Protein AF-0000000077033387 (afdb_homodimer)

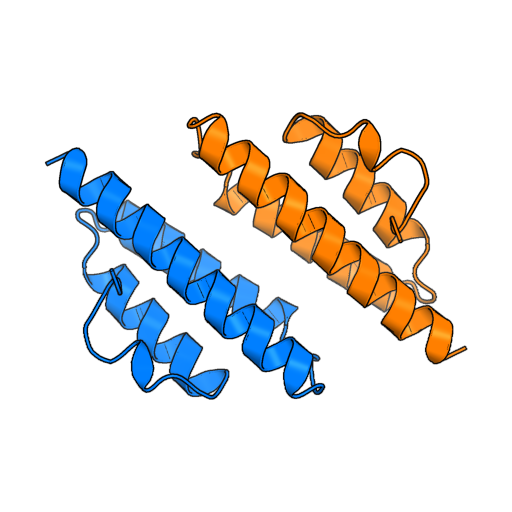Sequence (156 aa):
MAPLPGAELVRTPLQLYRYLLRCCQQLPTRGVQEHYKHAVRQSFRVHSDEDNPERIQQIIKRAIEDADWIMNKYKKQNMAPLPGAELVRTPLQLYRYLLRCCQQLPTRGVQEHYKHAVRQSFRVHSDEDNPERIQQIIKRAIEDADWIMNKYKKQN

Radius of gyration: 15.74 Å; Cα contacts (8 Å, |Δi|>4): 127; chains: 2; bounding box: 33×46×36 Å

Solvent-accessible surface area (backbone atoms only — not comparable to full-atom values): 9030 Å² total; per-residue (Å²): 123,71,69,49,90,63,57,88,68,50,82,43,72,68,49,41,52,52,51,51,49,56,54,29,68,69,45,93,44,70,67,56,21,51,52,49,43,49,48,51,53,52,50,51,60,70,50,63,80,69,78,52,67,69,59,51,49,52,50,52,53,52,51,49,52,52,45,22,52,52,53,50,58,57,53,68,73,99,123,70,68,49,92,62,56,89,70,50,82,44,72,69,49,42,51,52,52,51,50,55,54,28,69,68,46,91,43,71,67,56,21,51,52,48,45,50,46,51,54,53,50,51,61,70,50,64,80,68,78,52,67,68,58,50,49,51,50,51,53,52,52,49,52,51,46,20,51,52,53,49,56,56,54,67,73,99

pLDDT: mean 93.22, std 7.83, range [52.69, 98.5]

InterPro domains:
  IPR008011 Complex 1 LYR protein domain [PF05347] (12-68)
  IPR045291 LYRM9, LYR domain [cd20269] (13-73)
  IPR052151 Complex I LYR motif-containing protein [PTHR47061] (1-78)

Secondary structure (DSSP, 8-state):
--SSTTGGG--SHHHHHHHHHHHHHTSSSHHHHHHHHHHHHHHHHHTTT---HHHHHHHHHHHHHHHHHHHHHHHHT-/--SSTTGGG--SHHHHHHHHHHHHHTSSSHHHHHHHHHHHHHHHHHTTT---HHHHHHHHHHHHHHHHHHHHHHHHT-

Foldseek 3Di:
DFLDPCLVVDQALVSLLVVQLVLLVPADDPVSSVVSNVVSVVVCVVCVPPDDSVVRRVVSVVSRVVSNVVSVVRVVVD/DFLDPCLVVDQALVSLLVVQLVLLVPADDPVSSVVSNVVSVVVCVVCVPPDDSVVRRVVSVVSRVVSNVVSVVRVVVD

Nearest PDB structures (foldseek):
  6uxe-assembly1_B  TM=8.328E-01  e=8.476E-02  Homo sapiens
  6odd-assembly1_B  TM=8.118E-01  e=1.074E-01  Homo sapiens
  8pk8-assembly1_B  TM=8.258E-01  e=1.362E-01  Homo sapiens
  5usr-assembly1_B  TM=8.204E-01  e=2.321E-01  Homo sapiens
  6nzu-assembly1_B  TM=8.246E-01  e=2.062E-01  Homo sapiens

Structure (mmCIF, N/CA/C/O backbone):
data_AF-0000000077033387-model_v1
#
loop_
_entity.id
_entity.type
_entity.pdbx_description
1 polymer 'LYR motif-containing protein 9'
#
loop_
_atom_site.group_PDB
_atom_site.id
_atom_site.type_symbol
_atom_site.label_atom_id
_atom_site.label_alt_id
_atom_site.label_comp_id
_atom_site.label_asym_id
_atom_site.label_entity_id
_atom_site.label_seq_id
_atom_site.pdbx_PDB_ins_code
_atom_site.Cartn_x
_atom_site.Cartn_y
_atom_site.Cartn_z
_atom_site.occupancy
_atom_site.B_iso_or_equiv
_atom_site.auth_seq_id
_atom_site.auth_comp_id
_atom_site.auth_asym_id
_atom_site.auth_atom_id
_atom_site.pdbx_PDB_model_num
ATOM 1 N N . MET A 1 1 ? -1.4 7 17.234 1 65.69 1 MET A N 1
ATOM 2 C CA . MET A 1 1 ? -2.656 7.746 17.266 1 65.69 1 MET A CA 1
ATOM 3 C C . MET A 1 1 ? -3.277 7.824 15.875 1 65.69 1 MET A C 1
ATOM 5 O O . MET A 1 1 ? -2.584 7.656 14.875 1 65.69 1 MET A O 1
ATOM 9 N N . ALA A 1 2 ? -4.641 7.77 15.82 1 75 2 ALA A N 1
ATOM 10 C CA . ALA A 1 2 ? -5.312 7.879 14.523 1 75 2 ALA A CA 1
ATOM 11 C C . ALA A 1 2 ? -5.074 9.242 13.898 1 75 2 ALA A C 1
ATOM 13 O O . ALA A 1 2 ? -5 10.258 14.602 1 75 2 ALA A O 1
ATOM 14 N N . PRO A 1 3 ? -4.82 9.211 12.547 1 82.12 3 PRO A N 1
ATOM 15 C CA . PRO A 1 3 ? -4.512 10.477 11.875 1 82.12 3 PRO A CA 1
ATOM 16 C C . PRO A 1 3 ? -5.609 11.523 12.055 1 82.12 3 PRO A C 1
ATOM 18 O O . PRO A 1 3 ? -5.316 12.688 12.344 1 82.12 3 PRO A O 1
ATOM 21 N N . LEU A 1 4 ? -6.875 11.086 11.867 1 87.94 4 LEU A N 1
ATOM 22 C CA . LEU A 1 4 ? -8.062 11.914 12.047 1 87.94 4 LEU A CA 1
ATOM 23 C C . LEU A 1 4 ? -9.125 11.172 12.859 1 87.94 4 LEU A C 1
ATOM 25 O O . LEU A 1 4 ? -9.102 9.938 12.93 1 87.94 4 LEU A O 1
ATOM 29 N N . PRO A 1 5 ? -9.883 11.969 13.461 1 87.81 5 PRO A N 1
ATOM 30 C CA . PRO A 1 5 ? -10.992 11.281 14.125 1 87.81 5 PRO A CA 1
ATOM 31 C C . PRO A 1 5 ? -11.797 10.398 13.172 1 87.81 5 PRO A C 1
ATOM 33 O O . PRO A 1 5 ? -11.867 10.688 11.977 1 87.81 5 PRO A O 1
ATOM 36 N N . GLY A 1 6 ? -12.32 9.312 13.695 1 88.81 6 GLY A N 1
ATOM 37 C CA . GLY A 1 6 ? -13.188 8.445 12.906 1 88.81 6 GLY A CA 1
ATOM 38 C C . GLY A 1 6 ? -12.461 7.246 12.328 1 88.81 6 GLY A C 1
ATOM 39 O O . GLY A 1 6 ? -13.078 6.379 11.703 1 88.81 6 GLY A O 1
ATOM 40 N N . ALA A 1 7 ? -11.188 7.238 12.5 1 93.31 7 ALA A N 1
ATOM 41 C CA . ALA A 1 7 ? -10.43 6.082 12.008 1 93.31 7 ALA A CA 1
ATOM 42 C C . ALA A 1 7 ? -11.008 4.781 12.562 1 93.31 7 ALA A C 1
ATOM 44 O O . ALA A 1 7 ? -11.031 3.764 11.867 1 93.31 7 ALA A O 1
ATOM 45 N N . GLU A 1 8 ? -11.477 4.871 13.766 1 93 8 GLU A N 1
ATOM 46 C CA . GLU A 1 8 ? -11.977 3.68 14.438 1 93 8 GLU A CA 1
ATOM 47 C C . GLU A 1 8 ? -13.289 3.207 13.82 1 93 8 GLU A C 1
ATOM 49 O O . GLU A 1 8 ? -13.711 2.066 14.039 1 93 8 GLU A O 1
ATOM 54 N N . LEU A 1 9 ? -13.891 4.043 13.055 1 93.19 9 LEU A N 1
ATOM 55 C CA . LEU A 1 9 ? -15.188 3.732 12.445 1 93.19 9 LEU A CA 1
ATOM 56 C C . LEU A 1 9 ? -15 3.135 11.055 1 93.19 9 LEU A C 1
ATOM 58 O O . LEU A 1 9 ? -15.961 2.65 10.453 1 93.19 9 LEU A O 1
ATOM 62 N N . VAL A 1 10 ? -13.867 3.123 10.531 1 96.88 10 VAL A N 1
ATOM 63 C CA . VAL A 1 10 ? -13.609 2.654 9.18 1 96.88 10 VAL A CA 1
ATOM 64 C C . VAL A 1 10 ? -13.625 1.129 9.141 1 96.88 10 VAL A C 1
ATOM 66 O O . VAL A 1 10 ? -12.781 0.479 9.766 1 96.88 10 VAL A O 1
ATOM 69 N N . ARG A 1 11 ? -14.609 0.582 8.352 1 95.69 11 ARG A N 1
ATOM 70 C CA . ARG A 1 11 ? -14.742 -0.871 8.305 1 95.69 11 ARG A CA 1
ATOM 71 C C . ARG A 1 11 ? -14.828 -1.371 6.867 1 95.69 11 ARG A C 1
ATOM 73 O O . ARG A 1 11 ? -14.648 -2.562 6.609 1 95.69 11 ARG A O 1
ATOM 80 N N . THR A 1 12 ? -15.094 -0.408 5.953 1 96.94 12 THR A N 1
ATOM 81 C CA . THR A 1 12 ? -15.25 -0.802 4.555 1 96.94 12 THR A CA 1
ATOM 82 C C . THR A 1 12 ? -14.266 -0.045 3.668 1 96.94 12 THR A C 1
ATOM 84 O O . THR A 1 12 ? -13.781 1.024 4.039 1 96.94 12 THR A O 1
ATOM 87 N N . PRO A 1 13 ? -14.039 -0.684 2.447 1 97.69 13 PRO A N 1
ATOM 88 C CA . PRO A 1 13 ? -13.156 0.006 1.509 1 97.69 13 PRO A CA 1
ATOM 89 C C . PRO A 1 13 ? -13.633 1.415 1.169 1 97.69 13 PRO A C 1
ATOM 91 O O . PRO A 1 13 ? -12.828 2.346 1.093 1 97.69 13 PRO A O 1
ATOM 94 N N . LEU A 1 14 ? -14.891 1.562 0.95 1 97.5 14 LEU A N 1
ATOM 95 C CA . LEU A 1 14 ? -15.422 2.881 0.623 1 97.5 14 LEU A CA 1
ATOM 96 C C . LEU A 1 14 ? -15.227 3.85 1.783 1 97.5 14 LEU A C 1
ATOM 98 O O . LEU A 1 14 ? -14.867 5.012 1.574 1 97.5 14 LEU A O 1
ATOM 102 N N . GLN A 1 15 ? -15.5 3.404 2.967 1 98 15 GLN A N 1
ATOM 103 C CA . GLN A 1 15 ? -15.25 4.238 4.137 1 98 15 GLN A CA 1
ATOM 104 C C . GLN A 1 15 ? -13.773 4.602 4.242 1 98 15 GLN A C 1
ATOM 106 O O . GLN A 1 15 ? -13.43 5.734 4.59 1 98 15 GLN A O 1
ATOM 111 N N . LEU A 1 16 ? -12.906 3.662 3.9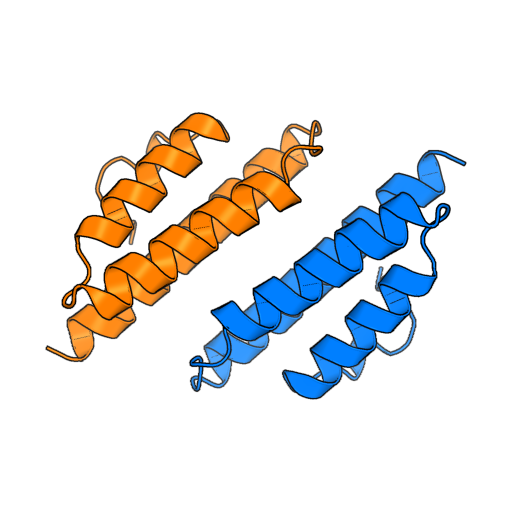98 1 98.31 16 LEU A N 1
ATOM 112 C CA . LEU A 1 16 ? -11.469 3.912 4.004 1 98.31 16 LEU A CA 1
ATOM 113 C C . LEU A 1 16 ? -11.094 4.977 2.979 1 98.31 16 LEU A C 1
ATOM 115 O O . LEU A 1 16 ? -10.336 5.898 3.281 1 98.31 16 LEU A O 1
ATOM 119 N N . TYR A 1 17 ? -11.625 4.812 1.853 1 98.44 17 TYR A N 1
ATOM 120 C CA . TYR A 1 17 ? -11.344 5.75 0.772 1 98.44 17 TYR A CA 1
ATOM 121 C C . TYR A 1 17 ? -11.68 7.176 1.188 1 98.44 17 TYR A C 1
ATOM 123 O O . TYR A 1 17 ? -10.844 8.078 1.071 1 98.44 17 TYR A O 1
ATOM 131 N N . ARG A 1 18 ? -12.797 7.391 1.699 1 97.94 18 ARG A N 1
ATOM 132 C CA . ARG A 1 18 ? -13.25 8.711 2.133 1 97.94 18 ARG A CA 1
ATOM 133 C C . ARG A 1 18 ? -12.383 9.234 3.27 1 97.94 18 ARG A C 1
ATOM 135 O O . ARG A 1 18 ? -12 10.414 3.275 1 97.94 18 ARG A O 1
ATOM 142 N N . TYR A 1 19 ? -12.188 8.375 4.184 1 98.5 19 TYR A N 1
ATOM 143 C CA . TYR A 1 19 ? -11.367 8.758 5.332 1 98.5 19 TYR A CA 1
ATOM 144 C C . TYR A 1 19 ? -9.992 9.219 4.891 1 98.5 19 TYR A C 1
ATOM 146 O O . TYR A 1 19 ? -9.5 10.258 5.348 1 98.5 19 TYR A O 1
ATOM 154 N N . LEU A 1 20 ? -9.406 8.484 3.975 1 98.44 20 LEU A N 1
ATOM 155 C CA . LEU A 1 20 ? -8.062 8.836 3.518 1 98.44 20 LEU A CA 1
ATOM 156 C C . LEU A 1 20 ? -8.086 10.141 2.725 1 98.44 20 LEU A C 1
ATOM 158 O O . LEU A 1 20 ? -7.152 10.945 2.822 1 98.44 20 LEU A O 1
ATOM 162 N N . LEU A 1 21 ? -9.102 10.344 1.953 1 98.31 21 LEU A N 1
ATOM 163 C CA . LEU A 1 21 ? -9.203 11.602 1.215 1 98.31 21 LEU A CA 1
ATOM 164 C C . LEU A 1 21 ? -9.305 12.781 2.168 1 98.31 21 LEU A C 1
ATOM 166 O O . LEU A 1 21 ? -8.719 13.844 1.917 1 98.31 21 LEU A O 1
ATOM 170 N N . ARG A 1 22 ? -10.047 12.594 3.254 1 97.62 22 ARG A N 1
ATOM 171 C CA . ARG A 1 22 ? -10.125 13.641 4.266 1 97.62 22 ARG A CA 1
ATOM 172 C C . ARG A 1 22 ? -8.758 13.883 4.906 1 97.62 22 ARG A C 1
ATOM 174 O O . ARG A 1 22 ? -8.391 15.031 5.164 1 97.62 22 ARG A O 1
ATOM 181 N N . CYS A 1 23 ? -8.055 12.883 5.137 1 97.44 23 CYS A N 1
ATOM 182 C CA . CYS A 1 23 ? -6.707 13.039 5.68 1 97.44 23 CYS A CA 1
ATOM 183 C C . CYS A 1 23 ? -5.824 13.844 4.734 1 97.44 23 CYS A C 1
ATOM 185 O O . CYS A 1 23 ? -5.094 14.734 5.168 1 97.44 23 CYS A O 1
ATOM 187 N N . CYS A 1 24 ? -5.883 13.508 3.475 1 97.31 24 CYS A N 1
ATOM 188 C CA . CYS A 1 24 ? -5.066 14.195 2.48 1 97.31 24 CYS A CA 1
ATOM 189 C C . CYS A 1 24 ? -5.344 15.688 2.488 1 97.31 24 CYS A C 1
ATOM 191 O O . CYS A 1 24 ? -4.43 16.5 2.287 1 97.31 24 CYS A O 1
ATOM 193 N N . GLN A 1 25 ? -6.566 16.031 2.732 1 97.38 25 GLN A N 1
ATOM 194 C CA . GLN A 1 25 ? -6.98 17.422 2.715 1 97.38 25 GLN A CA 1
ATOM 195 C C . GLN A 1 25 ? -6.301 18.203 3.836 1 97.38 25 GLN A C 1
ATOM 197 O O . GLN A 1 25 ? -6.242 19.438 3.789 1 97.38 25 GLN A O 1
ATOM 202 N N . GLN A 1 26 ? -5.754 17.547 4.793 1 96.12 26 GLN A N 1
ATOM 203 C CA . GLN A 1 26 ? -5.129 18.188 5.941 1 96.12 26 GLN A CA 1
ATOM 204 C C . GLN A 1 26 ? -3.639 18.422 5.707 1 96.12 26 GLN A C 1
ATOM 206 O O . GLN A 1 26 ? -2.959 19.016 6.535 1 96.12 26 GLN A O 1
ATOM 211 N N . LEU A 1 27 ? -3.105 18.031 4.59 1 96 27 LEU A N 1
ATOM 212 C CA . LEU A 1 27 ? -1.682 18.172 4.305 1 96 27 LEU A CA 1
ATOM 213 C C . LEU A 1 27 ? -1.35 19.594 3.889 1 96 27 LEU A C 1
ATOM 215 O O . LEU A 1 27 ? -2.219 20.328 3.402 1 96 27 LEU A O 1
ATOM 219 N N . PRO A 1 28 ? -0.141 20.031 4.098 1 95 28 PRO A N 1
ATOM 220 C CA . PRO A 1 28 ? 0.175 21.453 4.152 1 95 28 PRO A CA 1
ATOM 221 C C . PRO A 1 28 ? 0.145 22.125 2.777 1 95 28 PRO A C 1
ATOM 223 O O . PRO A 1 28 ? -0.158 23.312 2.668 1 95 28 PRO A O 1
ATOM 226 N N . THR A 1 29 ? 0.592 21.516 1.669 1 95.88 29 THR A N 1
ATOM 227 C CA . THR A 1 29 ? 0.644 22.141 0.354 1 95.88 29 THR A CA 1
ATOM 228 C C . THR A 1 29 ? -0.261 21.406 -0.632 1 95.88 29 THR A C 1
ATOM 230 O O . THR A 1 29 ? -0.527 20.219 -0.47 1 95.88 29 THR A O 1
ATOM 233 N N . ARG A 1 30 ? -0.686 22.156 -1.575 1 96.94 30 ARG A N 1
ATOM 234 C CA . ARG A 1 30 ? -1.52 21.578 -2.623 1 96.94 30 ARG A CA 1
ATOM 235 C C . ARG A 1 30 ? -0.798 20.438 -3.326 1 96.94 30 ARG A C 1
ATOM 237 O O . ARG A 1 30 ? -1.411 19.422 -3.656 1 96.94 30 ARG A O 1
ATOM 244 N N . GLY A 1 31 ? 0.448 20.609 -3.559 1 95.75 31 GLY A N 1
ATOM 245 C CA . GLY A 1 31 ? 1.232 19.562 -4.203 1 95.75 31 GLY A CA 1
ATOM 246 C C . GLY A 1 31 ? 1.242 18.25 -3.434 1 95.75 31 GLY A C 1
ATOM 247 O O . GLY A 1 31 ? 1.05 17.188 -4.016 1 95.75 31 GLY A O 1
ATOM 248 N N . VAL A 1 32 ? 1.423 18.406 -2.188 1 95.06 32 VAL A N 1
ATOM 249 C CA . VAL A 1 32 ? 1.455 17.234 -1.337 1 95.06 32 VAL A CA 1
ATOM 250 C C . VAL A 1 32 ? 0.062 16.609 -1.262 1 95.06 32 VAL A C 1
ATOM 252 O O . VAL A 1 32 ? -0.086 15.383 -1.354 1 95.06 32 VAL A O 1
ATOM 255 N N . GLN A 1 33 ? -0.911 17.422 -1.082 1 97.75 33 GLN A N 1
ATOM 256 C CA . GLN A 1 33 ? -2.283 16.938 -1.064 1 97.75 33 GLN A CA 1
ATOM 257 C C 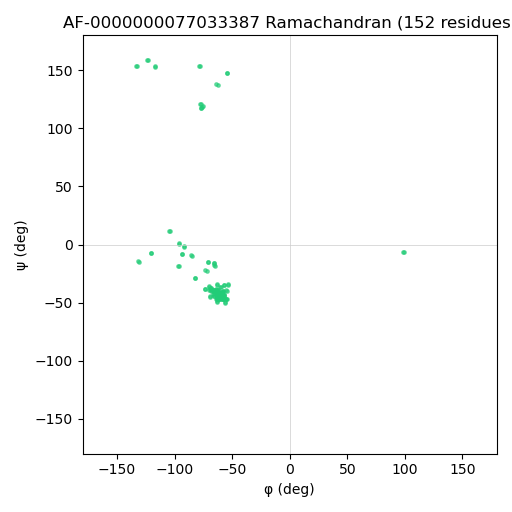. GLN A 1 33 ? -2.604 16.156 -2.338 1 97.75 33 GLN A C 1
ATOM 259 O O . GLN A 1 33 ? -3.119 15.039 -2.275 1 97.75 33 GLN A O 1
ATOM 264 N N . GLU A 1 34 ? -2.264 16.688 -3.426 1 97.69 34 GLU A N 1
ATOM 265 C CA . GLU A 1 34 ? -2.566 16.047 -4.707 1 97.69 34 GLU A CA 1
ATOM 266 C C . GLU A 1 34 ? -1.787 14.75 -4.879 1 97.69 34 GLU A C 1
ATOM 268 O O . GLU A 1 34 ? -2.312 13.773 -5.418 1 97.69 34 GLU A O 1
ATOM 273 N N . HIS A 1 35 ? -0.575 14.812 -4.438 1 95.5 35 HIS A N 1
ATOM 274 C CA . HIS A 1 35 ? 0.246 13.609 -4.512 1 95.5 35 HIS A CA 1
ATOM 275 C C . HIS A 1 35 ? -0.404 12.453 -3.762 1 95.5 35 HIS A C 1
ATOM 277 O O . HIS A 1 35 ? -0.588 11.367 -4.32 1 95.5 35 HIS A O 1
ATOM 283 N N . TYR A 1 36 ? -0.837 12.734 -2.623 1 96.69 36 TYR A N 1
ATOM 284 C CA . TYR A 1 36 ? -1.35 11.641 -1.804 1 96.69 36 TYR A CA 1
ATOM 285 C C . TYR A 1 36 ? -2.789 11.305 -2.176 1 96.69 36 TYR A C 1
ATOM 287 O O . TYR A 1 36 ? -3.213 10.156 -2.078 1 96.69 36 TYR A O 1
ATOM 295 N N . LYS A 1 37 ? -3.541 12.219 -2.639 1 98.12 37 LYS A N 1
ATOM 296 C CA . LYS A 1 37 ? -4.852 11.891 -3.195 1 98.12 37 LYS A CA 1
ATOM 297 C C . LYS A 1 37 ? -4.723 10.922 -4.367 1 98.12 37 LYS A C 1
ATOM 299 O O . LYS A 1 37 ? -5.477 9.953 -4.461 1 98.12 37 LYS A O 1
ATOM 304 N N . HIS A 1 38 ? -3.801 11.219 -5.148 1 97.06 38 HIS A N 1
ATOM 305 C CA . HIS A 1 38 ? -3.531 10.336 -6.277 1 97.06 38 HIS A CA 1
ATOM 306 C C . HIS A 1 38 ? -3.15 8.938 -5.805 1 97.06 38 HIS A C 1
ATOM 308 O O . HIS A 1 38 ? -3.666 7.941 -6.316 1 97.06 38 HIS A O 1
ATOM 314 N N . ALA A 1 39 ? -2.314 8.867 -4.859 1 96.62 39 ALA A N 1
ATOM 315 C CA . ALA A 1 39 ? -1.889 7.586 -4.301 1 96.62 39 ALA A CA 1
ATOM 316 C C . ALA A 1 39 ? -3.08 6.805 -3.752 1 96.62 39 ALA A C 1
ATOM 318 O O . ALA A 1 39 ? -3.18 5.594 -3.955 1 96.62 39 ALA A O 1
ATOM 319 N N . VAL A 1 40 ? -3.973 7.453 -3.078 1 97.94 40 VAL A N 1
ATOM 320 C CA . VAL A 1 40 ? -5.16 6.824 -2.51 1 97.94 40 VAL A CA 1
ATOM 321 C C . VAL A 1 40 ? -6.023 6.246 -3.627 1 97.94 40 VAL A C 1
ATOM 323 O O . VAL A 1 40 ? -6.477 5.102 -3.537 1 97.94 40 VAL A O 1
ATOM 326 N N . ARG A 1 41 ? -6.203 6.988 -4.645 1 97 41 ARG A N 1
ATOM 327 C CA . ARG A 1 41 ? -7.02 6.539 -5.77 1 97 41 ARG A CA 1
ATOM 328 C C . ARG A 1 41 ? -6.402 5.312 -6.438 1 97 41 ARG A C 1
ATOM 330 O O . ARG A 1 41 ? -7.105 4.348 -6.742 1 97 41 ARG A O 1
ATOM 337 N N . GLN A 1 42 ? -5.137 5.402 -6.664 1 95.25 42 GLN A N 1
ATOM 338 C CA . GLN A 1 42 ? -4.438 4.273 -7.27 1 95.25 42 GLN A CA 1
ATOM 339 C C . GLN A 1 42 ? -4.547 3.027 -6.398 1 95.25 42 GLN A C 1
ATOM 341 O O . GLN A 1 42 ? -4.773 1.928 -6.906 1 95.25 42 GLN A O 1
ATOM 346 N N . SER A 1 43 ? -4.395 3.201 -5.121 1 95.88 43 SER A N 1
ATOM 347 C CA . SER A 1 43 ? -4.5 2.076 -4.195 1 95.88 43 SER A CA 1
ATOM 348 C C . SER A 1 43 ? -5.895 1.462 -4.23 1 95.88 43 SER A C 1
ATOM 350 O O . SER A 1 43 ? -6.039 0.238 -4.195 1 95.88 43 SER A O 1
ATOM 352 N N . PHE A 1 44 ? -6.871 2.275 -4.238 1 96.69 44 PHE 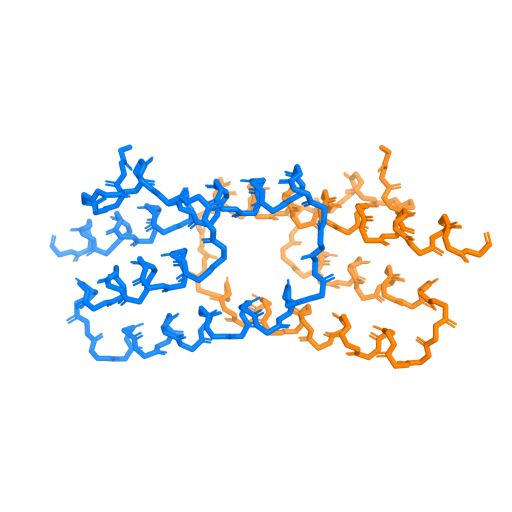A N 1
ATOM 353 C CA . PHE A 1 44 ? -8.242 1.788 -4.301 1 96.69 44 PHE A CA 1
ATOM 354 C C . PHE A 1 44 ? -8.461 0.954 -5.559 1 96.69 44 PHE A C 1
ATOM 356 O O . PHE A 1 44 ? -9.07 -0.117 -5.5 1 96.69 44 PHE A O 1
ATOM 363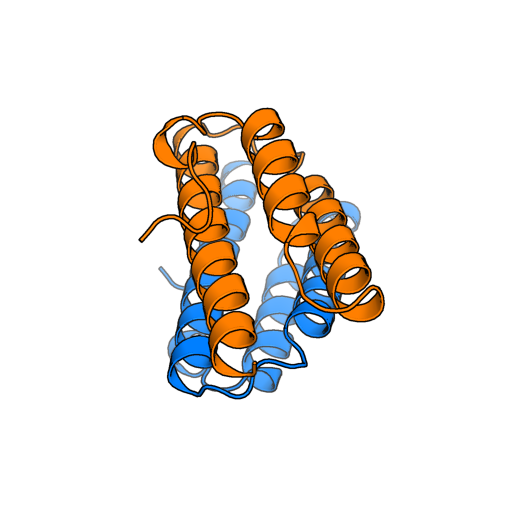 N N . ARG A 1 45 ? -7.953 1.368 -6.617 1 93 45 ARG A N 1
ATOM 364 C CA . ARG A 1 45 ? -8.078 0.633 -7.871 1 93 45 ARG A CA 1
ATOM 365 C C . ARG A 1 45 ? -7.34 -0.7 -7.801 1 93 45 ARG A C 1
ATOM 367 O O . ARG A 1 45 ? -7.863 -1.729 -8.234 1 93 45 ARG A O 1
ATOM 374 N N . VAL A 1 46 ? -6.188 -0.728 -7.258 1 92.56 46 VAL A N 1
ATOM 375 C CA . VAL A 1 46 ? -5.324 -1.901 -7.168 1 92.56 46 VAL A CA 1
ATOM 376 C C . VAL A 1 46 ? -6.004 -2.98 -6.332 1 92.56 46 VAL A C 1
ATOM 378 O O . VAL A 1 46 ? -5.898 -4.172 -6.637 1 92.56 46 VAL A O 1
ATOM 381 N N . HIS A 1 47 ? -6.746 -2.541 -5.32 1 92 47 HIS A N 1
ATOM 382 C CA . HIS A 1 47 ? -7.309 -3.498 -4.375 1 92 47 HIS A CA 1
ATOM 383 C C . HIS A 1 47 ? -8.797 -3.711 -4.625 1 92 47 HIS A C 1
ATOM 385 O O . HIS A 1 47 ? -9.508 -4.246 -3.77 1 92 47 HIS A O 1
ATOM 391 N N . SER A 1 48 ? -9.266 -3.236 -5.711 1 91.56 48 SER A N 1
ATOM 392 C CA . SER A 1 48 ? -10.695 -3.281 -5.996 1 91.56 48 SER A CA 1
ATOM 393 C C . SER A 1 48 ? -11.188 -4.719 -6.141 1 91.56 48 SER A C 1
ATOM 395 O O . SER A 1 48 ? -12.383 -4.992 -5.973 1 91.56 48 SER A O 1
ATOM 397 N N . ASP A 1 49 ? -10.258 -5.668 -6.367 1 84.88 49 ASP A N 1
ATOM 398 C CA . ASP A 1 49 ? -10.633 -7.059 -6.586 1 84.88 49 ASP A CA 1
ATOM 399 C C . ASP A 1 49 ? -10.531 -7.867 -5.293 1 84.88 49 ASP A C 1
ATOM 401 O O . ASP A 1 49 ? -10.812 -9.062 -5.277 1 84.88 49 ASP A O 1
ATOM 405 N N . GLU A 1 50 ? -10.164 -7.285 -4.254 1 91.94 50 GLU A N 1
ATOM 406 C CA . GLU A 1 50 ? -10.047 -7.977 -2.971 1 91.94 50 GLU A CA 1
ATOM 407 C C . GLU A 1 50 ? -11.422 -8.188 -2.336 1 91.94 50 GLU A C 1
ATOM 409 O O . GLU A 1 50 ? -12.148 -7.227 -2.082 1 91.94 50 GLU A O 1
ATOM 414 N N . ASP A 1 51 ? -11.812 -9.5 -2.066 1 91.31 51 ASP A N 1
ATOM 415 C CA . ASP A 1 51 ? -13.141 -9.789 -1.526 1 91.31 51 ASP A CA 1
ATOM 416 C C . ASP A 1 51 ? -13.039 -10.5 -0.18 1 91.31 51 ASP A C 1
ATOM 418 O O . ASP A 1 51 ? -14.047 -10.711 0.494 1 91.31 51 ASP A O 1
ATOM 422 N N . ASN A 1 52 ? -11.883 -10.898 0.267 1 94.81 52 ASN A N 1
ATOM 423 C CA . ASN A 1 52 ? -11.695 -11.57 1.551 1 94.81 52 ASN A CA 1
ATOM 424 C C . ASN A 1 52 ? -11.789 -10.586 2.713 1 94.81 52 ASN A C 1
ATOM 426 O O . ASN A 1 52 ? -11 -9.633 2.789 1 94.81 52 ASN A O 1
ATOM 430 N N . PRO A 1 53 ? -12.773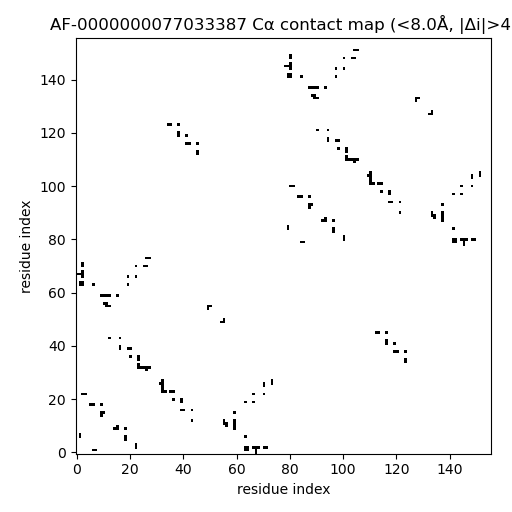 -10.812 3.6 1 95.81 53 PRO A N 1
ATOM 431 C CA . PRO A 1 53 ? -13 -9.836 4.668 1 95.81 53 PRO A CA 1
ATOM 432 C C . PRO A 1 53 ? -11.781 -9.656 5.57 1 95.81 53 PRO A C 1
ATOM 434 O O . PRO A 1 53 ? -11.516 -8.539 6.031 1 95.81 53 PRO A O 1
ATOM 437 N N . GLU A 1 54 ? -11.102 -10.719 5.801 1 96.06 54 GLU A N 1
ATOM 438 C CA . GLU A 1 54 ? -9.906 -10.609 6.637 1 96.06 54 GLU A CA 1
ATOM 439 C C . GLU A 1 54 ? -8.836 -9.766 5.957 1 96.06 54 GLU A C 1
ATOM 441 O O . GLU A 1 54 ? -8.203 -8.922 6.594 1 96.06 54 GLU A O 1
ATOM 446 N N . ARG A 1 55 ? -8.695 -10.07 4.695 1 95.38 55 ARG A N 1
ATOM 447 C CA . ARG A 1 55 ? -7.707 -9.32 3.924 1 95.38 55 ARG A CA 1
ATOM 448 C C . ARG A 1 55 ? -8.094 -7.844 3.838 1 95.38 55 ARG A C 1
ATOM 450 O O . ARG A 1 55 ? -7.238 -6.965 3.971 1 95.38 55 ARG A O 1
ATOM 457 N N . ILE A 1 56 ? -9.344 -7.555 3.695 1 97.12 56 ILE A N 1
ATOM 458 C CA . ILE A 1 56 ? -9.844 -6.184 3.619 1 97.12 56 ILE A CA 1
ATOM 459 C C . ILE A 1 56 ? -9.555 -5.457 4.934 1 97.12 56 ILE A C 1
ATOM 461 O O . ILE A 1 56 ? -9.086 -4.316 4.93 1 97.12 56 ILE A O 1
ATOM 465 N N . GLN A 1 57 ? -9.766 -6.117 5.969 1 97.31 57 GLN A N 1
ATOM 466 C CA . GLN A 1 57 ? -9.508 -5.496 7.262 1 97.31 57 GLN A CA 1
ATOM 467 C C . GLN A 1 57 ? -8.016 -5.219 7.453 1 97.31 57 GLN A C 1
ATOM 469 O O . GLN A 1 57 ? -7.641 -4.195 8.023 1 97.31 57 GLN A O 1
ATOM 474 N N . GLN A 1 58 ? -7.152 -6.094 7.031 1 96.81 58 GLN A N 1
ATOM 475 C CA . GLN A 1 58 ? -5.711 -5.879 7.082 1 96.81 58 GLN A CA 1
ATOM 476 C C . GLN A 1 58 ? -5.305 -4.652 6.27 1 96.81 58 GLN A C 1
ATOM 478 O O . GLN A 1 58 ? -4.508 -3.834 6.73 1 96.81 58 GLN A O 1
ATOM 483 N N . ILE A 1 59 ? -5.863 -4.539 5.168 1 96.88 59 ILE A N 1
ATOM 484 C CA . ILE A 1 59 ? -5.578 -3.408 4.289 1 96.88 59 ILE A CA 1
ATOM 485 C C . ILE A 1 59 ? -6.016 -2.107 4.961 1 96.88 59 ILE A C 1
ATOM 487 O O . ILE A 1 59 ? -5.27 -1.126 4.973 1 96.88 59 ILE A O 1
ATOM 491 N N . ILE A 1 60 ? -7.164 -2.125 5.535 1 97.75 60 ILE A N 1
ATOM 492 C CA . ILE A 1 60 ? -7.691 -0.938 6.203 1 97.75 60 ILE A CA 1
ATOM 493 C C . ILE A 1 60 ? -6.754 -0.526 7.336 1 97.75 60 ILE A C 1
ATOM 495 O O . ILE A 1 60 ? -6.355 0.637 7.43 1 97.75 60 ILE A O 1
ATOM 499 N N . LYS A 1 61 ? -6.359 -1.428 8.102 1 96.75 61 LYS A N 1
ATOM 500 C CA . LYS A 1 61 ? -5.492 -1.139 9.242 1 96.75 61 LYS A CA 1
ATOM 501 C C . LYS A 1 61 ? -4.156 -0.56 8.781 1 96.75 61 LYS A C 1
ATOM 503 O O . LYS A 1 61 ? -3.707 0.465 9.297 1 96.75 61 LYS A O 1
ATOM 508 N N . ARG A 1 62 ? -3.586 -1.146 7.848 1 95.75 62 ARG A N 1
ATOM 509 C CA . ARG A 1 62 ? -2.287 -0.705 7.348 1 95.75 62 ARG A CA 1
ATOM 510 C C . ARG A 1 62 ? -2.389 0.672 6.703 1 95.75 62 ARG A C 1
ATOM 512 O O . ARG A 1 62 ? -1.492 1.504 6.859 1 95.75 62 ARG A O 1
ATOM 519 N N . ALA A 1 63 ? -3.488 0.863 5.969 1 97.31 63 ALA A N 1
ATOM 520 C CA . ALA A 1 63 ? -3.674 2.152 5.305 1 97.31 63 ALA A CA 1
ATOM 521 C C . ALA A 1 63 ? -3.818 3.277 6.324 1 97.31 63 ALA A C 1
ATOM 523 O O . ALA A 1 63 ? -3.291 4.375 6.129 1 97.31 63 ALA A O 1
ATOM 524 N N . ILE A 1 64 ? -4.504 3.012 7.336 1 97.44 64 ILE A N 1
ATOM 525 C CA . ILE A 1 64 ? -4.699 4.016 8.375 1 97.44 64 ILE A CA 1
ATOM 526 C C . ILE A 1 64 ? -3.381 4.273 9.102 1 97.44 64 ILE A C 1
ATOM 528 O O . ILE A 1 64 ? -3.049 5.422 9.406 1 97.44 64 ILE A O 1
ATOM 532 N N . GLU A 1 65 ? -2.596 3.283 9.367 1 95.81 65 GLU A N 1
ATOM 533 C CA . GLU A 1 65 ? -1.271 3.443 9.961 1 95.81 65 GLU A CA 1
ATOM 534 C C . GLU A 1 65 ? -0.366 4.289 9.07 1 95.81 65 GLU A C 1
ATOM 536 O O . GLU A 1 65 ? 0.362 5.156 9.562 1 95.81 65 GLU A O 1
ATOM 541 N N . ASP A 1 66 ? -0.407 4.027 7.812 1 95.25 66 ASP A N 1
ATOM 542 C CA . ASP A 1 66 ? 0.396 4.793 6.863 1 95.25 66 ASP A 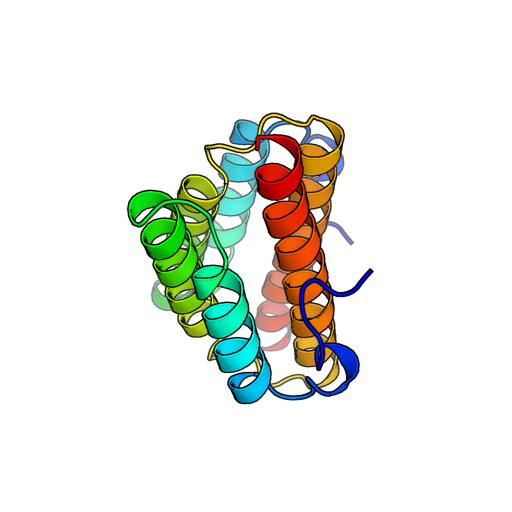CA 1
ATOM 543 C C . ASP A 1 66 ? -0.025 6.258 6.844 1 95.25 66 ASP A C 1
ATOM 545 O O . ASP A 1 66 ? 0.822 7.152 6.773 1 95.25 66 ASP A O 1
ATOM 549 N N . ALA A 1 67 ? -1.323 6.422 6.891 1 96.5 67 ALA A N 1
ATOM 550 C CA . ALA A 1 67 ? -1.824 7.793 6.926 1 96.5 67 ALA A CA 1
ATOM 551 C C . ALA A 1 67 ? -1.348 8.516 8.18 1 96.5 67 ALA A C 1
ATOM 553 O O . ALA A 1 67 ? -0.969 9.688 8.117 1 96.5 67 ALA A O 1
ATOM 554 N N . ASP A 1 68 ? -1.373 7.82 9.258 1 95.38 68 ASP A N 1
ATOM 555 C CA . ASP A 1 68 ? -0.869 8.391 10.5 1 95.38 68 ASP A CA 1
ATOM 556 C C . ASP A 1 68 ? 0.595 8.805 10.367 1 95.38 68 ASP A C 1
ATOM 558 O O . ASP A 1 68 ? 0.983 9.891 10.797 1 95.38 68 ASP A O 1
ATOM 562 N N . TRP A 1 69 ? 1.393 8.023 9.844 1 94.75 69 TRP A N 1
ATOM 563 C CA . TRP A 1 69 ? 2.803 8.328 9.617 1 94.75 69 TRP A CA 1
ATOM 564 C C . TRP A 1 69 ? 2.957 9.57 8.75 1 94.75 69 TRP A C 1
ATOM 566 O O . TRP A 1 69 ? 3.748 10.461 9.07 1 94.75 69 TRP A O 1
ATOM 576 N N . ILE A 1 70 ? 2.217 9.625 7.691 1 93.31 70 ILE A N 1
ATOM 577 C CA . ILE A 1 70 ? 2.312 10.727 6.742 1 93.31 70 ILE A CA 1
ATOM 578 C C . ILE A 1 70 ? 1.911 12.039 7.422 1 93.31 70 ILE A C 1
ATOM 580 O O . ILE A 1 70 ? 2.594 13.055 7.281 1 93.31 70 ILE A O 1
ATOM 584 N N . MET A 1 71 ? 0.817 11.969 8.07 1 93.62 71 MET A N 1
ATOM 585 C CA . MET A 1 71 ? 0.344 13.172 8.75 1 93.62 71 MET A CA 1
ATOM 586 C C . MET A 1 71 ? 1.367 13.664 9.773 1 93.62 71 MET A C 1
ATOM 588 O O . MET A 1 71 ? 1.6 14.867 9.891 1 93.62 71 MET A O 1
ATOM 592 N N . ASN A 1 72 ? 1.948 12.758 10.461 1 92.62 72 ASN A N 1
ATOM 593 C CA . ASN A 1 72 ? 2.951 13.125 11.453 1 92.62 72 ASN A CA 1
ATOM 594 C C . ASN A 1 72 ? 4.227 13.641 10.797 1 92.62 72 ASN A C 1
ATOM 596 O O . ASN A 1 72 ? 4.902 14.516 11.344 1 92.62 72 ASN A O 1
ATOM 600 N N . LYS A 1 73 ? 4.562 13.078 9.703 1 89.56 73 LYS A N 1
ATOM 601 C CA . LYS A 1 73 ? 5.723 13.531 8.938 1 89.56 73 LYS A CA 1
ATOM 602 C C . LYS A 1 73 ? 5.617 15.023 8.617 1 89.56 73 LYS A C 1
ATOM 604 O O . LYS A 1 73 ? 6.602 15.758 8.727 1 89.56 73 LYS A O 1
ATOM 609 N N . TYR A 1 74 ? 4.465 15.523 8.297 1 90.38 74 TYR A N 1
ATOM 610 C CA . TYR A 1 74 ? 4.293 16.891 7.824 1 90.38 74 TYR A CA 1
ATOM 611 C C . TYR A 1 74 ? 3.879 17.812 8.969 1 90.38 74 TYR A C 1
ATOM 613 O O . TYR A 1 74 ? 3.941 19.047 8.844 1 90.38 74 TYR A O 1
ATOM 621 N N . LYS A 1 75 ? 3.428 17.234 9.961 1 85.5 75 LYS A N 1
ATOM 622 C CA . LYS A 1 75 ? 3.232 18.062 11.156 1 85.5 75 LYS A CA 1
ATOM 623 C C . LYS A 1 75 ? 4.57 18.469 11.758 1 85.5 75 LYS A C 1
ATOM 625 O O . LYS A 1 75 ? 4.719 19.594 12.242 1 85.5 75 LYS A O 1
ATOM 630 N N . LYS A 1 76 ? 5.48 17.547 11.734 1 74.56 76 LYS A N 1
ATOM 631 C CA . LYS A 1 76 ? 6.797 17.797 12.305 1 74.56 76 LYS A CA 1
ATOM 632 C C . LYS A 1 76 ? 7.602 18.75 11.43 1 74.56 76 LYS A C 1
ATOM 634 O O . LYS A 1 76 ? 8.516 19.422 11.906 1 74.56 76 LYS A O 1
ATOM 639 N N . GLN A 1 77 ? 7.309 18.859 10.219 1 68.88 77 GLN A N 1
ATOM 640 C CA . GLN A 1 77 ? 8.039 19.734 9.312 1 68.88 77 GLN A CA 1
ATOM 641 C C . GLN A 1 77 ? 7.504 21.156 9.367 1 68.88 77 GLN A C 1
ATOM 643 O O . GLN A 1 77 ? 8.141 22.094 8.859 1 68.88 77 GLN A O 1
ATOM 648 N N . ASN A 1 78 ? 6.387 21.422 10.016 1 52.69 78 ASN A N 1
ATOM 649 C CA . ASN A 1 78 ? 5.953 22.797 10.281 1 52.69 78 ASN A CA 1
ATOM 650 C C . ASN A 1 78 ? 6.406 23.281 11.656 1 52.69 78 ASN A C 1
ATOM 652 O O . ASN A 1 78 ? 6.438 22.5 12.609 1 52.69 78 ASN A O 1
ATOM 656 N N . MET B 1 1 ? 4.777 -17.812 4.598 1 65.38 1 MET B N 1
ATOM 657 C CA . MET B 1 1 ? 5.934 -18.172 3.783 1 65.38 1 MET B CA 1
ATOM 658 C C . MET B 1 1 ? 6.227 -17.094 2.746 1 65.38 1 MET B C 1
ATOM 660 O O . MET B 1 1 ? 5.352 -16.297 2.408 1 65.38 1 MET B O 1
ATOM 664 N N . ALA B 1 2 ? 7.551 -16.844 2.471 1 74 2 ALA B N 1
ATOM 665 C CA . ALA B 1 2 ? 7.914 -15.867 1.458 1 74 2 ALA B CA 1
ATOM 666 C C . ALA B 1 2 ? 7.41 -16.281 0.079 1 74 2 ALA B C 1
ATOM 668 O O . ALA B 1 2 ? 7.391 -17.469 -0.249 1 74 2 ALA B O 1
ATOM 669 N N . PRO B 1 3 ? 6.863 -15.25 -0.653 1 81 3 PRO B N 1
ATOM 670 C CA . PRO B 1 3 ? 6.293 -15.578 -1.961 1 81 3 PRO B CA 1
ATOM 671 C C . PRO B 1 3 ? 7.289 -16.281 -2.883 1 81 3 PRO B C 1
ATOM 673 O O . PRO B 1 3 ? 6.949 -17.266 -3.533 1 81 3 PRO B O 1
ATOM 676 N N . LEU B 1 4 ? 8.516 -15.719 -2.949 1 87.44 4 LEU B N 1
ATOM 677 C CA . LEU B 1 4 ? 9.625 -16.266 -3.721 1 87.44 4 LEU B CA 1
ATOM 678 C C . LEU B 1 4 ? 10.898 -16.297 -2.881 1 87.44 4 LEU B C 1
ATOM 680 O O . LEU B 1 4 ? 11.016 -15.578 -1.889 1 87.44 4 LEU B O 1
ATOM 684 N N . PRO B 1 5 ? 11.688 -17.203 -3.289 1 87.38 5 PRO B N 1
ATOM 685 C CA . PRO B 1 5 ? 12.969 -17.172 -2.592 1 87.38 5 PRO B CA 1
ATOM 686 C C . PRO B 1 5 ? 13.641 -15.789 -2.664 1 87.38 5 PRO B C 1
ATOM 688 O O . PRO B 1 5 ? 13.43 -15.047 -3.627 1 87.38 5 PRO B O 1
ATOM 691 N N . GLY B 1 6 ? 14.367 -15.43 -1.621 1 88.31 6 GLY B N 1
ATOM 692 C CA . GLY B 1 6 ? 15.125 -14.188 -1.622 1 88.31 6 GLY B CA 1
ATOM 693 C C . GLY B 1 6 ? 14.422 -13.062 -0.895 1 88.31 6 GLY B C 1
ATOM 694 O O . GLY B 1 6 ? 14.977 -11.969 -0.743 1 88.31 6 GLY B O 1
ATOM 695 N N . ALA B 1 7 ? 13.219 -13.32 -0.507 1 92.94 7 ALA B N 1
ATOM 696 C CA . ALA B 1 7 ? 12.508 -12.297 0.25 1 92.94 7 ALA B CA 1
ATOM 697 C C . ALA B 1 7 ? 13.32 -11.844 1.461 1 92.94 7 ALA B C 1
ATOM 699 O O . ALA B 1 7 ? 13.305 -10.664 1.82 1 92.94 7 ALA B O 1
ATOM 700 N N . GLU B 1 8 ? 14.016 -12.766 2.002 1 92.88 8 GLU B N 1
ATOM 701 C CA . GLU B 1 8 ? 14.773 -12.492 3.217 1 92.88 8 GLU B CA 1
ATOM 702 C C . GLU B 1 8 ? 15.969 -11.578 2.928 1 92.88 8 GLU B C 1
ATOM 704 O O . GLU B 1 8 ? 16.531 -10.984 3.844 1 92.88 8 GLU B O 1
ATOM 709 N N . LEU B 1 9 ? 16.297 -11.453 1.69 1 93.12 9 LEU B N 1
ATOM 710 C CA . LEU B 1 9 ? 17.453 -10.664 1.288 1 93.12 9 LEU B CA 1
ATOM 711 C C . LEU B 1 9 ? 17.047 -9.234 0.945 1 93.12 9 LEU B C 1
ATOM 713 O O . LEU B 1 9 ? 17.906 -8.367 0.742 1 93.12 9 LEU B O 1
ATOM 717 N N . VAL B 1 10 ? 15.82 -8.938 0.888 1 96.88 10 VAL B N 1
ATOM 718 C CA . VAL B 1 10 ? 15.328 -7.629 0.482 1 96.88 10 VAL B CA 1
ATOM 719 C C . VAL B 1 10 ? 15.492 -6.637 1.632 1 96.88 10 VAL B C 1
ATOM 721 O O . VAL B 1 10 ? 14.867 -6.789 2.686 1 96.88 10 VAL B O 1
ATOM 724 N N . ARG B 1 11 ? 16.344 -5.582 1.37 1 95.62 11 ARG B N 1
ATOM 725 C CA . ARG B 1 11 ? 16.609 -4.617 2.432 1 95.62 11 ARG B CA 1
ATOM 726 C C . ARG B 1 11 ? 16.453 -3.186 1.928 1 95.62 11 ARG B C 1
ATOM 728 O O . ARG B 1 11 ? 16.344 -2.25 2.723 1 95.62 11 ARG B O 1
ATOM 735 N N . THR B 1 12 ? 16.406 -3.066 0.574 1 96.94 12 THR B N 1
ATOM 736 C CA . THR B 1 12 ? 16.297 -1.729 -0.002 1 96.94 12 THR B CA 1
ATOM 737 C C . THR B 1 12 ? 15.086 -1.627 -0.917 1 96.94 12 THR B C 1
ATOM 739 O O . THR B 1 12 ? 14.586 -2.641 -1.411 1 96.94 12 THR B O 1
ATOM 742 N N . PRO B 1 13 ? 14.68 -0.307 -1.108 1 97.69 13 PRO B N 1
ATOM 743 C CA . PRO B 1 13 ? 13.547 -0.115 -2.023 1 97.69 13 PRO B CA 1
ATOM 744 C C . PRO B 1 13 ? 13.812 -0.698 -3.41 1 97.69 13 PRO B C 1
ATOM 746 O O . PRO B 1 13 ? 12.914 -1.311 -4.004 1 97.69 13 PRO B O 1
ATOM 749 N N . LEU B 1 14 ? 14.969 -0.486 -3.932 1 97.44 14 LEU B N 1
ATOM 750 C CA . LEU B 1 14 ? 15.289 -1.015 -5.254 1 97.44 14 LEU B CA 1
ATOM 751 C C . LEU B 1 14 ? 15.25 -2.539 -5.254 1 97.44 14 LEU B C 1
ATOM 753 O O . LEU B 1 14 ? 14.734 -3.15 -6.195 1 97.44 14 LEU B O 1
ATOM 757 N N . GLN B 1 15 ? 15.797 -3.148 -4.254 1 97.94 15 GLN B N 1
ATOM 758 C CA . GLN B 1 15 ? 15.711 -4.602 -4.133 1 97.94 15 GLN B CA 1
ATOM 759 C C . GLN B 1 15 ? 14.258 -5.062 -4.035 1 97.94 15 GLN B C 1
ATOM 761 O O . GLN B 1 15 ? 13.883 -6.078 -4.625 1 97.94 15 GLN B O 1
ATOM 766 N N . LEU B 1 16 ? 13.469 -4.359 -3.275 1 98.25 16 LEU B N 1
ATOM 767 C CA . LEU B 1 16 ? 12.047 -4.668 -3.164 1 98.25 16 LEU B CA 1
ATOM 768 C C . LEU B 1 16 ? 11.367 -4.59 -4.523 1 98.25 16 LEU B C 1
ATOM 770 O O . LEU B 1 16 ? 10.602 -5.488 -4.895 1 98.25 16 LEU B O 1
ATOM 774 N N . TYR B 1 17 ? 11.664 -3.58 -5.188 1 98.44 17 TYR B N 1
ATOM 775 C CA . TYR B 1 17 ? 11.07 -3.373 -6.504 1 98.44 17 TYR B CA 1
ATOM 776 C C . TYR B 1 17 ? 11.344 -4.562 -7.418 1 98.44 17 TYR B C 1
ATOM 778 O O . TYR B 1 17 ? 10.414 -5.129 -8.008 1 98.44 17 TYR B O 1
ATOM 786 N N . ARG B 1 18 ? 12.516 -4.965 -7.508 1 97.88 18 ARG B N 1
ATOM 787 C CA . ARG B 1 18 ? 12.914 -6.086 -8.352 1 97.88 18 ARG B CA 1
ATOM 788 C C . ARG B 1 18 ? 12.258 -7.383 -7.887 1 97.88 18 ARG B C 1
ATOM 790 O O . ARG B 1 18 ? 11.773 -8.164 -8.703 1 97.88 18 ARG B O 1
ATOM 797 N N . TYR B 1 19 ? 12.336 -7.562 -6.645 1 98.44 19 TYR B N 1
ATOM 798 C CA . TYR B 1 19 ? 11.742 -8.766 -6.07 1 98.44 19 TYR B CA 1
ATOM 799 C C . TYR B 1 19 ? 10.258 -8.859 -6.406 1 98.44 19 TYR B C 1
ATOM 801 O O . TYR B 1 19 ? 9.773 -9.914 -6.82 1 98.44 19 TYR B O 1
ATOM 809 N N . LEU B 1 20 ? 9.578 -7.758 -6.27 1 98.38 20 LEU B N 1
ATOM 810 C CA . LEU B 1 20 ? 8.141 -7.762 -6.531 1 98.38 20 LEU B CA 1
ATOM 811 C C . LEU B 1 20 ? 7.863 -7.973 -8.016 1 98.38 20 LEU B C 1
ATOM 813 O O . LEU B 1 20 ? 6.898 -8.648 -8.383 1 98.38 20 LEU B O 1
ATOM 817 N N . LEU B 1 21 ? 8.664 -7.414 -8.852 1 98.31 21 LEU B N 1
ATOM 818 C CA . LEU B 1 21 ? 8.484 -7.629 -10.281 1 98.31 21 LEU B CA 1
ATOM 819 C C . LEU B 1 21 ? 8.664 -9.102 -10.641 1 98.31 21 LEU B C 1
ATOM 821 O O . LEU B 1 21 ? 7.938 -9.641 -11.477 1 98.31 21 LEU B O 1
ATOM 825 N N . ARG B 1 22 ? 9.641 -9.734 -9.992 1 97.62 22 ARG B N 1
ATOM 826 C CA . ARG B 1 22 ? 9.82 -11.164 -10.203 1 97.62 22 ARG B CA 1
ATOM 827 C C . ARG B 1 22 ? 8.602 -11.953 -9.711 1 97.62 22 ARG B C 1
ATOM 829 O O . ARG B 1 22 ? 8.18 -12.914 -10.359 1 97.62 22 ARG B O 1
ATOM 836 N N . CYS B 1 23 ? 8.062 -11.57 -8.656 1 97.38 23 CYS B N 1
ATOM 837 C CA . CYS B 1 23 ? 6.852 -12.219 -8.156 1 97.38 23 CYS B CA 1
ATOM 838 C C . CYS B 1 23 ? 5.715 -12.094 -9.164 1 97.38 23 CYS B C 1
ATOM 840 O O . CYS B 1 23 ? 5.004 -13.062 -9.43 1 97.38 23 CYS B O 1
ATOM 842 N N . CYS B 1 24 ? 5.547 -10.906 -9.68 1 97.25 24 CYS B N 1
ATOM 843 C CA . CYS B 1 24 ? 4.473 -10.656 -10.641 1 97.25 24 CYS B CA 1
ATOM 844 C C . CYS B 1 24 ? 4.594 -11.586 -11.844 1 97.25 24 CYS B C 1
ATOM 846 O O . CYS B 1 24 ? 3.584 -12.031 -12.391 1 97.25 24 CYS B O 1
ATOM 848 N N . GLN B 1 25 ? 5.805 -11.867 -12.211 1 97.31 25 GLN B N 1
ATOM 849 C CA . GLN B 1 25 ? 6.059 -12.695 -13.375 1 97.31 25 GLN B CA 1
ATOM 850 C C . GLN B 1 25 ? 5.555 -14.125 -13.156 1 97.31 25 GLN B C 1
ATOM 852 O O . GLN B 1 25 ? 5.363 -14.875 -14.117 1 97.31 25 GLN B O 1
ATOM 857 N N . GLN B 1 26 ? 5.293 -14.484 -11.953 1 96.06 26 GLN B N 1
ATOM 858 C CA . GLN B 1 26 ? 4.863 -15.836 -11.617 1 96.06 26 GLN B CA 1
ATOM 859 C C . GLN B 1 26 ? 3.34 -15.945 -11.625 1 96.06 26 GLN B C 1
ATOM 861 O O . GLN B 1 26 ? 2.791 -17.031 -11.445 1 96.06 26 GLN B O 1
ATOM 866 N N . LEU B 1 27 ? 2.629 -14.898 -11.875 1 95.88 27 LEU B N 1
ATOM 867 C CA . LEU B 1 27 ? 1.17 -14.914 -11.859 1 95.88 27 LEU B CA 1
ATOM 868 C C . LEU B 1 27 ? 0.618 -15.531 -13.141 1 95.88 27 LEU B C 1
ATOM 870 O O . LEU B 1 27 ? 1.289 -15.531 -14.18 1 95.88 27 LEU B O 1
ATOM 874 N N . PRO B 1 28 ? -0.558 -16.094 -13.109 1 95 28 PRO B N 1
ATOM 875 C CA . PRO B 1 28 ? -0.996 -17.062 -14.109 1 95 28 PRO B CA 1
ATOM 876 C C . PRO B 1 28 ? -1.322 -16.422 -15.453 1 95 28 PRO B C 1
ATOM 878 O O . PRO B 1 28 ? -1.167 -17.062 -16.5 1 95 28 PRO B O 1
ATOM 881 N N . THR B 1 29 ? -1.927 -15.242 -15.555 1 95.81 29 THR B N 1
ATOM 882 C CA . THR B 1 29 ? -2.318 -14.633 -16.828 1 95.81 29 THR B CA 1
ATOM 883 C C . THR B 1 29 ? -1.571 -13.32 -17.047 1 95.81 29 THR B C 1
ATOM 885 O O . THR B 1 29 ? -1.163 -12.664 -16.094 1 95.81 29 THR B O 1
ATOM 888 N N . ARG B 1 30 ? -1.443 -13.031 -18.281 1 96.94 30 ARG B N 1
ATOM 889 C CA . ARG B 1 30 ? -0.793 -11.781 -18.656 1 96.94 30 ARG B CA 1
ATOM 890 C C . ARG B 1 30 ? -1.525 -10.586 -18.047 1 96.94 30 ARG B C 1
ATOM 892 O O . ARG B 1 30 ? -0.895 -9.625 -17.594 1 96.94 30 ARG B O 1
ATOM 899 N N . GLY B 1 31 ? -2.801 -10.641 -18.047 1 95.69 31 GLY B N 1
ATOM 900 C CA . GLY B 1 31 ? -3.594 -9.562 -17.484 1 95.69 31 GLY B CA 1
ATOM 901 C C . GLY B 1 31 ? -3.311 -9.336 -16.016 1 95.69 31 GLY B C 1
ATOM 902 O O . GLY B 1 31 ? -3.141 -8.188 -15.578 1 95.69 31 GLY B O 1
ATOM 903 N N . VAL B 1 32 ? -3.24 -10.406 -15.344 1 95 32 VAL B N 1
ATOM 904 C CA . VAL B 1 32 ? -2.973 -10.312 -13.906 1 95 32 VAL B CA 1
ATOM 905 C C . VAL B 1 32 ? -1.54 -9.836 -13.68 1 95 32 VAL B C 1
ATOM 907 O O . VAL B 1 32 ? -1.294 -8.977 -12.828 1 95 32 VAL B O 1
ATOM 910 N N . GLN B 1 33 ? -0.638 -10.391 -14.406 1 97.75 33 GLN B N 1
ATOM 911 C CA . GLN B 1 33 ? 0.75 -9.953 -14.305 1 97.75 33 GLN B CA 1
ATOM 912 C C . GLN B 1 33 ? 0.873 -8.453 -14.539 1 97.75 33 GLN B C 1
ATOM 914 O O . GLN B 1 33 ? 1.499 -7.742 -13.75 1 97.75 33 GLN B O 1
ATOM 919 N N . GLU B 1 34 ? 0.259 -7.988 -15.539 1 97.69 34 GLU B N 1
ATOM 920 C CA . GLU B 1 34 ? 0.35 -6.574 -15.891 1 97.69 34 GLU B CA 1
ATOM 921 C C . GLU B 1 34 ? -0.316 -5.699 -14.836 1 97.69 34 GLU B C 1
ATOM 923 O O . GLU B 1 34 ? 0.179 -4.613 -14.523 1 97.69 34 GLU B O 1
ATOM 928 N N . HIS B 1 35 ? -1.403 -6.199 -14.352 1 95.38 35 HIS B N 1
ATOM 929 C CA . HIS B 1 35 ? -2.1 -5.465 -13.305 1 95.38 35 HIS B CA 1
ATOM 930 C C . HIS B 1 35 ? -1.196 -5.242 -12.094 1 95.38 35 HIS B C 1
ATOM 932 O O . HIS B 1 35 ? -1.027 -4.109 -11.641 1 95.38 35 HIS B O 1
ATOM 938 N N . TYR B 1 36 ? -0.576 -6.246 -11.727 1 96.56 36 TYR B N 1
ATOM 939 C CA . TYR B 1 36 ? 0.203 -6.133 -10.5 1 96.56 36 TYR B CA 1
ATOM 940 C C . TYR B 1 36 ? 1.559 -5.492 -10.766 1 96.56 36 TYR B C 1
ATOM 942 O O . TYR B 1 36 ? 2.104 -4.789 -9.914 1 96.56 36 TYR B O 1
ATOM 950 N N . LYS B 1 37 ? 2.107 -5.637 -11.906 1 98.06 37 LYS B N 1
ATOM 951 C CA . LYS B 1 37 ? 3.297 -4.871 -12.266 1 98.06 37 LYS B CA 1
ATOM 952 C C . LYS B 1 37 ? 3.023 -3.369 -12.211 1 98.06 37 LYS B C 1
ATOM 954 O O . LYS B 1 37 ? 3.832 -2.605 -11.68 1 98.06 37 LYS B O 1
ATOM 959 N N . HIS B 1 38 ? 1.925 -3.047 -12.711 1 97.06 38 HIS B N 1
ATOM 960 C CA . HIS B 1 38 ? 1.513 -1.647 -12.656 1 97.06 38 HIS B CA 1
ATOM 961 C C . HIS B 1 38 ? 1.378 -1.167 -11.219 1 97.06 38 HIS B C 1
ATOM 963 O O . HIS B 1 38 ? 1.87 -0.091 -10.867 1 97.06 38 HIS B O 1
ATOM 969 N N . ALA B 1 39 ? 0.781 -1.93 -10.414 1 96.56 39 ALA B N 1
ATOM 970 C CA . ALA B 1 39 ? 0.611 -1.594 -9.008 1 96.56 39 ALA B CA 1
ATOM 971 C C . ALA B 1 39 ? 1.962 -1.397 -8.32 1 96.56 39 ALA B C 1
ATOM 973 O O . ALA B 1 39 ? 2.137 -0.463 -7.535 1 96.56 39 ALA B O 1
ATOM 974 N N . VAL B 1 40 ? 2.896 -2.227 -8.602 1 97.94 40 VAL B N 1
ATOM 975 C CA . VAL B 1 40 ? 4.234 -2.146 -8.023 1 97.94 40 VAL B CA 1
ATOM 976 C C . VAL B 1 40 ? 4.895 -0.833 -8.43 1 97.94 40 VAL B C 1
ATOM 978 O O . VAL B 1 40 ? 5.469 -0.132 -7.594 1 97.94 40 VAL B O 1
ATOM 981 N N . ARG B 1 41 ? 4.781 -0.5 -9.656 1 97 41 ARG B N 1
ATOM 982 C CA . ARG B 1 41 ? 5.383 0.731 -10.164 1 97 41 ARG B CA 1
ATOM 983 C C . ARG B 1 41 ? 4.762 1.954 -9.492 1 97 41 ARG B C 1
ATOM 985 O O . ARG B 1 41 ? 5.477 2.873 -9.086 1 97 41 ARG B O 1
ATOM 992 N N . GLN B 1 42 ? 3.48 1.938 -9.43 1 95.25 42 GLN B N 1
ATOM 993 C CA . GLN B 1 42 ? 2.781 3.043 -8.781 1 95.25 42 GLN B CA 1
ATOM 994 C C . GLN B 1 42 ? 3.195 3.174 -7.32 1 95.25 42 GLN B C 1
ATOM 996 O O . GLN B 1 42 ? 3.414 4.281 -6.828 1 95.25 42 GLN B O 1
ATOM 1001 N N . SER B 1 43 ? 3.295 2.062 -6.652 1 95.81 43 SER B N 1
ATOM 1002 C CA . SER B 1 43 ? 3.705 2.072 -5.25 1 95.81 43 SER B CA 1
ATOM 1003 C C . SER B 1 43 ? 5.117 2.631 -5.09 1 95.81 43 SER B C 1
ATOM 1005 O O . SER B 1 43 ? 5.387 3.393 -4.16 1 95.81 43 SER B O 1
ATOM 1007 N N . PHE B 1 44 ? 5.988 2.238 -5.922 1 96.75 44 PHE B N 1
ATOM 1008 C CA . PHE B 1 44 ? 7.355 2.738 -5.875 1 96.75 44 PHE B CA 1
ATOM 1009 C C . PHE B 1 44 ? 7.387 4.254 -6.039 1 96.75 44 PHE B C 1
ATOM 1011 O O . PHE B 1 44 ? 8.094 4.949 -5.312 1 96.75 44 PHE B O 1
ATOM 1018 N N . ARG B 1 45 ? 6.617 4.746 -6.879 1 93 45 ARG B N 1
ATOM 1019 C CA . ARG B 1 45 ? 6.543 6.188 -7.102 1 93 45 ARG B CA 1
ATOM 1020 C C . ARG B 1 45 ? 5.973 6.898 -5.879 1 93 45 ARG B C 1
ATOM 1022 O O . ARG B 1 45 ? 6.492 7.934 -5.457 1 93 45 ARG B O 1
ATOM 1029 N N . VAL B 1 46 ? 4.977 6.375 -5.289 1 92.94 46 VAL B N 1
ATOM 1030 C CA . VAL B 1 46 ? 4.273 6.957 -4.152 1 92.94 46 VAL B CA 1
ATOM 1031 C C . VAL B 1 46 ? 5.223 7.066 -2.959 1 92.94 46 VAL B C 1
ATOM 1033 O O . VAL B 1 46 ? 5.172 8.047 -2.207 1 92.94 46 VAL B O 1
ATOM 1036 N N . HIS B 1 47 ? 6.117 6.102 -2.855 1 92.19 47 HIS B N 1
ATOM 1037 C CA . HIS B 1 47 ? 6.961 6.039 -1.67 1 92.19 47 HIS B CA 1
ATOM 1038 C C . HIS B 1 47 ? 8.375 6.523 -1.975 1 92.19 47 HIS B C 1
ATOM 1040 O O . HIS B 1 47 ? 9.305 6.277 -1.197 1 92.19 47 HIS B O 1
ATOM 1046 N N . SER B 1 48 ? 8.547 7.113 -3.09 1 91.62 48 SER B N 1
ATOM 1047 C CA . SER B 1 48 ? 9.883 7.508 -3.531 1 91.62 48 SER B CA 1
ATOM 1048 C C . SER B 1 48 ? 10.469 8.578 -2.619 1 91.62 48 SER B C 1
ATOM 1050 O O . SER B 1 48 ? 11.688 8.758 -2.568 1 91.62 48 SER B O 1
ATOM 1052 N N . ASP B 1 49 ? 9.609 9.258 -1.819 1 85.06 49 ASP B N 1
ATOM 1053 C CA . ASP B 1 49 ? 10.07 10.344 -0.959 1 85.06 49 ASP B CA 1
ATOM 1054 C C . ASP B 1 49 ? 10.328 9.844 0.461 1 85.06 49 ASP B C 1
ATOM 1056 O O . ASP B 1 49 ? 10.719 10.625 1.335 1 85.06 49 ASP B O 1
ATOM 1060 N N . GLU B 1 50 ? 10.156 8.648 0.716 1 92.12 50 GLU B N 1
ATOM 1061 C CA . GLU B 1 50 ? 10.391 8.086 2.045 1 92.12 50 GLU B CA 1
ATOM 1062 C C . GLU B 1 50 ? 11.875 7.875 2.305 1 92.12 50 GLU B C 1
ATOM 1064 O O . GLU B 1 50 ? 12.547 7.152 1.564 1 92.12 50 GLU B O 1
ATOM 1069 N N . ASP B 1 51 ? 12.445 8.539 3.398 1 91.44 51 ASP B N 1
ATOM 1070 C CA . ASP B 1 51 ? 13.875 8.445 3.672 1 91.44 51 ASP B CA 1
ATOM 1071 C C . ASP B 1 51 ? 14.125 7.848 5.055 1 91.44 51 ASP B C 1
ATOM 1073 O O . ASP B 1 51 ? 15.273 7.566 5.41 1 91.44 51 ASP B O 1
ATOM 1077 N N . ASN B 1 52 ? 13.148 7.633 5.867 1 94.88 52 ASN B N 1
ATOM 1078 C CA . ASN B 1 52 ? 13.305 7.047 7.195 1 94.88 52 ASN B CA 1
ATOM 1079 C C . ASN B 1 52 ? 13.539 5.539 7.121 1 94.88 52 ASN B C 1
ATOM 1081 O O . ASN B 1 52 ? 12.703 4.801 6.598 1 94.88 52 ASN B O 1
ATOM 1085 N N . PRO B 1 53 ? 14.711 5.105 7.613 1 95.88 53 PRO B N 1
ATOM 1086 C CA . PRO B 1 53 ? 15.055 3.691 7.461 1 95.88 53 PRO B CA 1
ATOM 1087 C C . PRO B 1 53 ? 14.047 2.758 8.125 1 95.88 53 PRO B C 1
ATOM 1089 O O . PRO B 1 53 ? 13.766 1.674 7.602 1 95.88 53 PRO B O 1
ATOM 1092 N N . GLU B 1 54 ? 13.539 3.182 9.227 1 96.19 54 GLU B N 1
ATOM 1093 C CA . GLU B 1 54 ? 12.547 2.346 9.898 1 96.19 54 GLU B CA 1
ATOM 1094 C C . GLU B 1 54 ? 11.273 2.229 9.07 1 96.19 54 GLU B C 1
ATOM 1096 O O . GLU B 1 54 ? 10.711 1.14 8.938 1 96.19 54 GLU B O 1
ATOM 1101 N N . ARG B 1 55 ? 10.898 3.373 8.578 1 95.56 55 ARG B N 1
ATOM 1102 C CA . ARG B 1 55 ? 9.703 3.387 7.742 1 95.56 55 ARG B CA 1
ATOM 1103 C C . ARG B 1 55 ? 9.906 2.562 6.473 1 95.56 55 ARG B C 1
ATOM 1105 O O . ARG B 1 55 ? 9.016 1.816 6.062 1 95.56 55 ARG B O 1
ATOM 1112 N N . ILE B 1 56 ? 11.062 2.621 5.891 1 97.19 56 ILE B N 1
ATOM 1113 C CA . ILE B 1 56 ? 11.383 1.862 4.688 1 97.19 56 ILE B CA 1
ATOM 1114 C C . ILE B 1 56 ? 11.32 0.367 4.988 1 97.19 56 ILE B C 1
ATOM 1116 O O . ILE B 1 56 ? 10.75 -0.403 4.207 1 97.19 56 ILE B O 1
ATOM 1120 N N . GLN B 1 57 ? 11.805 0.004 6.082 1 97.31 57 GLN B N 1
ATOM 1121 C CA . GLN B 1 57 ? 11.766 -1.409 6.441 1 97.31 57 GLN B CA 1
ATOM 1122 C C . GLN B 1 57 ? 10.328 -1.881 6.656 1 97.31 57 GLN B C 1
ATOM 1124 O O . GLN B 1 57 ? 9.984 -3.006 6.293 1 97.31 57 GLN B O 1
ATOM 1129 N N . GLN B 1 58 ? 9.492 -1.087 7.27 1 96.88 58 GLN B N 1
ATOM 1130 C CA . GLN B 1 58 ? 8.078 -1.405 7.438 1 96.88 58 GLN B CA 1
ATOM 1131 C C . GLN B 1 58 ? 7.395 -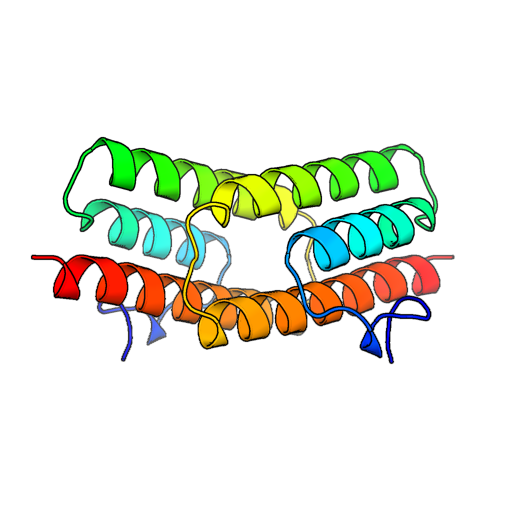1.598 6.086 1 96.88 58 GLN B C 1
ATOM 1133 O O . GLN B 1 58 ? 6.633 -2.549 5.902 1 96.88 58 GLN B O 1
ATOM 1138 N N . ILE B 1 59 ? 7.691 -0.766 5.207 1 96.94 59 ILE B N 1
ATOM 1139 C CA . ILE B 1 59 ? 7.113 -0.833 3.867 1 96.94 59 ILE B CA 1
ATOM 1140 C C . ILE B 1 59 ? 7.547 -2.127 3.182 1 96.94 59 ILE B C 1
ATOM 1142 O O . ILE B 1 59 ? 6.727 -2.826 2.586 1 96.94 59 ILE B O 1
ATOM 1146 N N . ILE B 1 60 ? 8.781 -2.439 3.305 1 97.75 60 ILE B N 1
ATOM 1147 C CA . ILE B 1 60 ? 9.312 -3.65 2.688 1 97.75 60 ILE B CA 1
ATOM 1148 C C . ILE B 1 60 ? 8.602 -4.875 3.254 1 97.75 60 ILE B C 1
ATOM 1150 O O . ILE B 1 60 ? 8.117 -5.723 2.5 1 97.75 60 ILE B O 1
ATOM 1154 N N . LYS B 1 61 ? 8.469 -4.938 4.496 1 96.69 61 LYS B N 1
ATOM 1155 C CA . LYS B 1 61 ? 7.836 -6.078 5.145 1 96.69 61 LYS B CA 1
ATOM 1156 C C . LYS B 1 61 ? 6.383 -6.227 4.703 1 96.69 61 LYS B C 1
ATOM 1158 O O . LYS B 1 61 ? 5.949 -7.316 4.328 1 96.69 61 LYS B O 1
ATOM 1163 N N . ARG B 1 62 ? 5.695 -5.203 4.707 1 95.75 62 ARG B N 1
ATOM 1164 C CA . ARG B 1 62 ? 4.285 -5.23 4.34 1 95.75 62 ARG B CA 1
ATOM 1165 C C . ARG B 1 62 ? 4.109 -5.598 2.869 1 95.75 62 ARG B C 1
ATOM 1167 O O . ARG B 1 62 ? 3.188 -6.336 2.512 1 95.75 62 ARG B O 1
ATOM 1174 N N . ALA B 1 63 ? 5.004 -5.039 2.045 1 97.31 63 ALA B N 1
ATOM 1175 C CA . ALA B 1 63 ? 4.914 -5.328 0.616 1 97.31 63 ALA B CA 1
ATOM 1176 C C . ALA B 1 63 ? 5.156 -6.809 0.341 1 97.31 63 ALA B C 1
ATOM 1178 O O . ALA B 1 63 ? 4.492 -7.406 -0.509 1 97.31 63 ALA B O 1
ATOM 1179 N N . ILE B 1 64 ? 6.062 -7.352 1.005 1 97.38 64 ILE B N 1
ATOM 1180 C CA . ILE B 1 64 ? 6.371 -8.766 0.82 1 97.38 64 ILE B CA 1
ATOM 1181 C C . ILE B 1 64 ? 5.215 -9.617 1.338 1 97.38 64 ILE B C 1
ATOM 1183 O O . ILE B 1 64 ? 4.844 -10.617 0.714 1 97.38 64 ILE B O 1
ATOM 1187 N N . GLU B 1 65 ? 4.613 -9.281 2.43 1 95.69 65 GLU B N 1
ATOM 1188 C CA . GLU B 1 65 ? 3.434 -9.969 2.945 1 95.69 65 GLU B CA 1
ATOM 1189 C C . GLU B 1 65 ? 2.281 -9.914 1.945 1 95.69 65 GLU B C 1
ATOM 1191 O O . GLU B 1 65 ? 1.592 -10.914 1.728 1 95.69 65 GLU B O 1
ATOM 1196 N N . ASP B 1 66 ? 2.068 -8.781 1.39 1 95.06 66 ASP B N 1
ATOM 1197 C CA . ASP B 1 66 ? 1.013 -8.617 0.395 1 95.06 66 ASP B CA 1
ATOM 1198 C C . ASP B 1 66 ? 1.273 -9.492 -0.831 1 95.06 66 ASP B C 1
ATOM 1200 O O . ASP B 1 66 ? 0.348 -10.094 -1.382 1 95.06 66 ASP B O 1
ATOM 1204 N N . ALA B 1 67 ? 2.533 -9.492 -1.215 1 96.38 67 ALA B N 1
ATOM 1205 C CA . ALA B 1 67 ? 2.893 -10.336 -2.352 1 96.38 67 ALA B CA 1
ATOM 1206 C C . ALA B 1 67 ? 2.621 -11.805 -2.053 1 96.38 67 ALA B C 1
ATOM 1208 O O . ALA B 1 67 ? 2.123 -12.539 -2.908 1 96.38 67 ALA B O 1
ATOM 1209 N N . ASP B 1 68 ? 2.938 -12.188 -0.86 1 95.25 68 ASP B N 1
ATOM 1210 C CA . ASP B 1 68 ? 2.656 -13.555 -0.44 1 95.25 68 ASP B CA 1
ATOM 1211 C C . ASP B 1 68 ? 1.162 -13.859 -0.531 1 95.25 68 ASP B C 1
ATOM 1213 O O . ASP B 1 68 ? 0.77 -14.922 -1.024 1 95.25 68 ASP B O 1
ATOM 1217 N N . TRP B 1 69 ? 0.362 -13.055 -0.075 1 94.44 69 TRP B N 1
ATOM 1218 C CA . TRP B 1 69 ? -1.087 -13.219 -0.148 1 94.44 69 TRP B CA 1
ATOM 1219 C C . TRP B 1 69 ? -1.547 -13.352 -1.596 1 94.44 69 TRP B C 1
ATOM 1221 O O . TRP B 1 69 ? -2.338 -14.242 -1.921 1 94.44 69 TRP B O 1
ATOM 1231 N N . ILE B 1 70 ? -1.055 -12.5 -2.436 1 93.19 70 ILE B N 1
ATOM 1232 C CA . ILE B 1 70 ? -1.459 -12.477 -3.836 1 93.19 70 ILE B CA 1
ATOM 1233 C C . ILE B 1 70 ? -1.056 -13.789 -4.512 1 93.19 70 ILE B C 1
ATOM 1235 O O . ILE B 1 70 ? -1.852 -14.391 -5.234 1 93.19 70 ILE B O 1
ATOM 1239 N N . MET B 1 71 ? 0.146 -14.133 -4.309 1 93.56 71 MET B N 1
ATOM 1240 C CA . MET B 1 71 ? 0.633 -15.367 -4.926 1 93.56 71 MET B CA 1
ATOM 1241 C C . MET B 1 71 ? -0.191 -16.562 -4.469 1 93.56 71 MET B C 1
ATOM 1243 O O . MET B 1 71 ? -0.505 -17.453 -5.27 1 93.56 71 MET B O 1
ATOM 1247 N N . ASN B 1 72 ? -0.513 -16.562 -3.223 1 92.44 72 ASN B N 1
ATOM 1248 C CA . ASN B 1 72 ? -1.311 -17.672 -2.691 1 92.44 72 ASN B CA 1
ATOM 1249 C C . ASN B 1 72 ? -2.742 -17.625 -3.219 1 92.44 72 ASN B C 1
ATOM 1251 O O . ASN B 1 72 ? -3.367 -18.672 -3.412 1 92.44 72 ASN B O 1
ATOM 1255 N N . LYS B 1 73 ? -3.25 -16.484 -3.371 1 89.38 73 LYS B N 1
ATOM 1256 C CA . LYS B 1 73 ? -4.582 -16.312 -3.939 1 89.38 73 LYS B CA 1
ATOM 1257 C C . LYS B 1 73 ? -4.695 -17 -5.297 1 89.38 73 LYS B C 1
ATOM 1259 O O . LYS B 1 73 ? -5.703 -17.641 -5.59 1 89.38 73 LYS B O 1
ATOM 1264 N N . TYR B 1 74 ? -3.699 -16.938 -6.121 1 90.25 74 TYR B N 1
ATOM 1265 C CA . TYR B 1 74 ? -3.764 -17.422 -7.492 1 90.25 74 TYR B CA 1
ATOM 1266 C C . TYR B 1 74 ? -3.211 -18.844 -7.59 1 90.25 74 TYR B C 1
ATOM 1268 O O . TYR B 1 74 ? -3.43 -19.531 -8.586 1 90.25 74 TYR B O 1
ATOM 1276 N N . LYS B 1 75 ? -2.502 -19.203 -6.648 1 85.38 75 LYS B N 1
ATOM 1277 C CA . LYS B 1 75 ? -2.137 -20.609 -6.59 1 85.38 75 LYS B CA 1
ATOM 1278 C C . LYS B 1 75 ? -3.348 -21.484 -6.27 1 85.38 75 LYS B C 1
ATOM 1280 O O . LYS B 1 75 ? -3.496 -22.578 -6.812 1 85.38 75 LYS B O 1
ATOM 1285 N N . LYS B 1 76 ? -4.152 -20.953 -5.398 1 74.69 76 LYS B N 1
ATOM 1286 C CA . LYS B 1 76 ? -5.34 -21.703 -4.98 1 74.69 76 LYS B CA 1
ATOM 1287 C C . LYS B 1 76 ? -6.395 -21.719 -6.078 1 74.69 76 LYS B C 1
ATOM 1289 O O . LYS B 1 76 ? -7.246 -22.609 -6.121 1 74.69 76 LYS B O 1
ATOM 1294 N N . GLN B 1 77 ? -6.383 -20.844 -6.953 1 69 77 GLN B N 1
ATOM 1295 C CA . GLN B 1 77 ? -7.375 -20.781 -8.023 1 69 77 GLN B CA 1
ATOM 1296 C C . GLN B 1 77 ? -6.973 -21.656 -9.195 1 69 77 GLN B C 1
ATOM 1298 O O . GLN B 1 77 ? -7.781 -21.922 -10.086 1 69 77 GLN B O 1
ATOM 1303 N N . ASN B 1 78 ? -5.785 -22.203 -9.234 1 53 78 ASN B N 1
ATOM 1304 C CA . ASN B 1 78 ? -5.438 -23.219 -10.219 1 53 78 ASN B CA 1
ATOM 1305 C C . ASN B 1 78 ? -5.621 -24.625 -9.664 1 53 78 ASN B C 1
ATOM 1307 O O . ASN B 1 78 ? -5.383 -24.859 -8.477 1 53 78 ASN B O 1
#

Organism: Ailuropoda melanoleuca (NCBI:txid9646)